Protein AF-F0GHE3-F1 (afdb_monomer_lite)

Radius of gyration: 13.13 Å; chains: 1; bounding box: 29×31×30 Å

pLDDT: mean 91.23, std 11.39, range [37.66, 98.56]

Structure (mmCIF, N/CA/C/O backbone):
data_AF-F0GHE3-F1
#
_entry.id   AF-F0GHE3-F1
#
loop_
_atom_site.group_PDB
_atom_site.id
_atom_site.type_symbol
_atom_site.label_atom_id
_atom_site.label_alt_id
_atom_site.label_comp_id
_atom_site.label_asym_id
_atom_site.label_entity_id
_atom_site.label_seq_id
_atom_site.pdbx_PDB_ins_code
_atom_site.Cartn_x
_atom_site.Cartn_y
_atom_site.Cartn_z
_atom_site.occupancy
_atom_site.B_iso_or_equiv
_atom_site.auth_seq_id
_atom_site.auth_comp_id
_atom_site.auth_asym_id
_atom_site.auth_atom_id
_atom_site.pdbx_PDB_model_num
ATOM 1 N N . SER A 1 1 ? -5.129 16.565 -12.632 1.00 39.09 1 SER A N 1
ATOM 2 C CA . SER A 1 1 ? -3.675 16.325 -12.674 1.00 39.09 1 SER A CA 1
ATOM 3 C C . SER A 1 1 ? -3.272 15.443 -11.506 1.00 39.09 1 SER A C 1
ATOM 5 O O . SER A 1 1 ? -2.832 15.938 -10.478 1.00 39.09 1 SER A O 1
ATOM 7 N N . THR A 1 2 ? -3.523 14.140 -11.602 1.00 37.66 2 THR A N 1
ATOM 8 C CA . THR A 1 2 ? -2.990 13.158 -10.649 1.00 37.66 2 THR A CA 1
ATOM 9 C C . THR A 1 2 ? -1.481 13.058 -10.867 1.00 37.66 2 THR A C 1
ATOM 11 O O . THR A 1 2 ? -1.023 13.114 -12.007 1.00 37.66 2 THR A O 1
ATOM 14 N N . ALA A 1 3 ? -0.704 13.004 -9.783 1.00 46.38 3 ALA A N 1
ATOM 15 C CA . ALA A 1 3 ? 0.752 12.897 -9.835 1.00 46.38 3 ALA A CA 1
ATOM 16 C C . ALA A 1 3 ? 1.167 11.816 -10.849 1.00 46.38 3 ALA A C 1
ATOM 18 O O . ALA A 1 3 ? 0.662 10.699 -10.815 1.00 46.38 3 ALA A O 1
ATOM 19 N N . SER A 1 4 ? 2.041 12.188 -11.776 1.00 54.66 4 SER A N 1
ATOM 20 C CA . SER A 1 4 ? 2.330 11.580 -13.081 1.00 54.66 4 SER A CA 1
ATOM 21 C C . SER A 1 4 ? 2.978 10.177 -13.054 1.00 54.66 4 SER A C 1
ATOM 23 O O . SER A 1 4 ? 4.010 9.952 -13.675 1.00 54.66 4 SER A O 1
ATOM 25 N N . GLY A 1 5 ? 2.395 9.215 -12.332 1.00 61.84 5 GLY A N 1
ATOM 26 C CA . GLY A 1 5 ? 2.939 7.858 -12.141 1.00 61.84 5 GLY A CA 1
ATOM 27 C C . GLY A 1 5 ? 3.964 7.750 -11.005 1.00 61.84 5 GLY A C 1
ATOM 28 O O . GLY A 1 5 ? 4.296 6.653 -10.567 1.00 61.84 5 GLY A O 1
ATOM 29 N N . ASN A 1 6 ? 4.388 8.892 -10.454 1.00 84.81 6 ASN A N 1
ATOM 30 C CA . ASN A 1 6 ? 5.393 8.979 -9.392 1.00 84.81 6 ASN A CA 1
ATOM 31 C C . ASN A 1 6 ? 4.898 8.528 -8.011 1.00 84.81 6 ASN A C 1
ATOM 33 O O . ASN A 1 6 ? 5.677 8.555 -7.063 1.00 84.81 6 ASN A O 1
ATOM 37 N N . LEU A 1 7 ? 3.622 8.174 -7.860 1.00 91.56 7 LEU A N 1
ATOM 38 C CA . LEU A 1 7 ? 3.034 7.740 -6.598 1.00 91.56 7 LEU A CA 1
ATOM 39 C C . LEU A 1 7 ? 2.166 6.507 -6.843 1.00 91.56 7 LEU A C 1
ATOM 41 O O . LEU A 1 7 ? 1.369 6.497 -7.777 1.00 91.56 7 LEU A O 1
ATOM 45 N N . ILE A 1 8 ? 2.285 5.509 -5.973 1.00 95.12 8 ILE A N 1
ATOM 46 C CA . ILE A 1 8 ? 1.409 4.334 -5.940 1.00 95.12 8 ILE A CA 1
ATOM 47 C C . ILE A 1 8 ? 0.629 4.379 -4.632 1.00 95.12 8 ILE A C 1
ATOM 49 O O . ILE A 1 8 ? 1.220 4.454 -3.555 1.00 95.12 8 ILE A O 1
ATOM 53 N N . ARG A 1 9 ? -0.702 4.358 -4.714 1.00 95.56 9 ARG A N 1
ATOM 54 C CA . ARG A 1 9 ? -1.575 4.312 -3.537 1.00 95.56 9 ARG 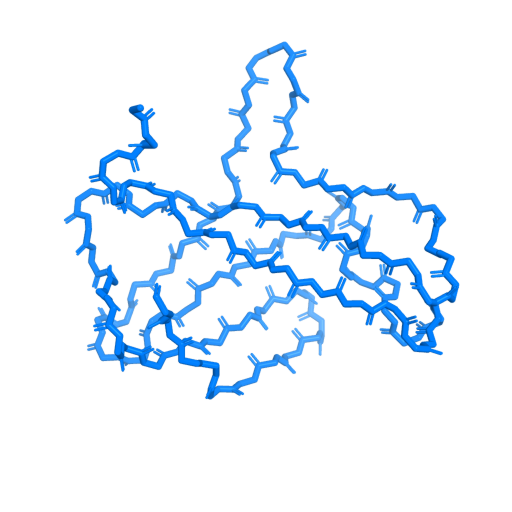A CA 1
ATOM 55 C C . ARG A 1 9 ? -1.902 2.861 -3.202 1.00 95.56 9 ARG A C 1
ATOM 57 O O . ARG A 1 9 ? -2.401 2.135 -4.052 1.00 95.56 9 ARG A O 1
ATOM 64 N N . PHE A 1 10 ? -1.696 2.486 -1.946 1.00 96.56 10 PHE A N 1
ATOM 65 C CA . PHE A 1 10 ? -2.240 1.268 -1.361 1.00 96.56 10 PHE A CA 1
ATOM 66 C C . PHE A 1 10 ? -3.459 1.638 -0.513 1.00 96.56 10 PHE A C 1
ATOM 68 O O . PHE A 1 10 ? -3.324 2.328 0.501 1.00 96.56 10 PHE A O 1
ATOM 75 N N . SER A 1 11 ? -4.640 1.211 -0.954 1.00 95.81 11 SER A N 1
ATOM 76 C CA . SER A 1 11 ? -5.915 1.416 -0.263 1.00 95.81 11 SER A CA 1
ATOM 77 C C . SER A 1 11 ? -6.413 0.097 0.312 1.00 95.81 11 SER A C 1
ATOM 79 O O . SER A 1 11 ? -6.307 -0.943 -0.333 1.00 95.81 11 SER A O 1
ATOM 81 N N . TYR A 1 12 ? -6.961 0.136 1.522 1.00 95.75 12 TYR A N 1
ATOM 82 C CA . TYR A 1 12 ? -7.476 -1.050 2.196 1.00 95.75 12 TYR A CA 1
ATOM 83 C C . TYR A 1 12 ? -8.697 -0.713 3.044 1.00 95.75 12 TYR A C 1
ATOM 85 O O . TYR A 1 12 ? -8.803 0.374 3.608 1.00 95.75 12 TYR A O 1
ATOM 93 N N . ARG A 1 13 ? -9.609 -1.679 3.168 1.00 96.75 13 ARG A N 1
ATOM 94 C CA . ARG A 1 13 ? -10.758 -1.609 4.071 1.00 96.75 13 ARG A CA 1
ATOM 95 C C . ARG A 1 13 ? -10.529 -2.526 5.261 1.00 96.75 13 ARG A C 1
ATOM 97 O O . ARG A 1 13 ? -10.159 -3.688 5.095 1.00 96.75 13 ARG A O 1
ATOM 104 N N . VAL A 1 14 ? -10.747 -2.019 6.466 1.00 97.06 14 VAL A N 1
ATOM 105 C CA . VAL A 1 14 ? -10.459 -2.773 7.690 1.00 97.06 14 VAL A CA 1
ATOM 106 C C . VAL A 1 14 ? -11.601 -3.737 7.997 1.00 97.06 14 VAL A C 1
ATOM 108 O O . VAL A 1 14 ? -12.719 -3.320 8.276 1.00 97.06 14 VAL A O 1
ATOM 111 N N . ALA A 1 15 ? -11.314 -5.038 7.981 1.00 96.62 15 ALA A N 1
ATOM 112 C CA . ALA A 1 15 ? -12.244 -6.074 8.446 1.00 96.62 15 ALA A CA 1
ATOM 113 C C . ALA A 1 15 ? -11.987 -6.481 9.911 1.00 96.62 15 ALA A C 1
ATOM 115 O O . ALA A 1 15 ? -12.919 -6.807 10.638 1.00 96.62 15 ALA A O 1
ATOM 116 N N . ASP A 1 16 ? -10.725 -6.441 10.350 1.00 95.75 16 ASP A N 1
ATOM 117 C CA . ASP A 1 16 ? -10.301 -6.717 11.727 1.00 95.75 16 ASP A CA 1
ATOM 118 C C . ASP A 1 16 ? -9.182 -5.730 12.125 1.00 95.75 16 ASP A C 1
ATOM 120 O O . ASP A 1 16 ? -8.049 -5.862 11.645 1.00 95.75 16 ASP A O 1
ATOM 124 N N . PRO A 1 17 ? -9.463 -4.747 13.002 1.00 94.31 17 PRO A N 1
ATOM 125 C CA . PRO A 1 17 ? -8.488 -3.748 13.432 1.00 94.31 17 PRO A CA 1
ATOM 126 C C . PRO A 1 17 ? -7.248 -4.342 14.103 1.00 94.31 17 PRO A C 1
ATOM 128 O O . PRO A 1 17 ? -6.156 -3.788 13.982 1.00 94.31 17 PRO A O 1
ATOM 131 N N . ARG A 1 18 ? -7.377 -5.489 14.787 1.00 93.19 18 ARG A N 1
ATOM 132 C CA . ARG A 1 18 ? -6.241 -6.123 15.473 1.00 93.19 18 ARG A CA 1
ATOM 133 C C . ARG A 1 18 ? -5.245 -6.685 14.469 1.00 93.19 18 ARG A C 1
ATOM 135 O O . ARG A 1 18 ? -4.043 -6.502 14.644 1.00 93.19 18 ARG A O 1
ATOM 142 N N . LYS A 1 19 ? -5.740 -7.315 13.399 1.00 92.31 19 LYS A N 1
ATOM 143 C CA . LYS A 1 19 ? -4.901 -7.821 12.299 1.00 92.31 19 LYS A CA 1
ATOM 144 C C . LYS A 1 19 ? -4.305 -6.684 11.471 1.00 92.31 19 LYS A C 1
ATOM 146 O O . LYS A 1 19 ? -3.156 -6.770 11.054 1.00 92.31 19 LYS A O 1
ATOM 151 N N . ALA A 1 20 ? -5.060 -5.604 11.278 1.00 93.44 20 ALA A N 1
ATOM 152 C CA . ALA A 1 20 ? -4.634 -4.456 10.483 1.00 93.44 20 ALA A CA 1
ATOM 153 C C . ALA A 1 20 ? -3.686 -3.494 11.224 1.00 93.44 20 ALA A C 1
ATOM 155 O O . ALA A 1 20 ? -3.160 -2.574 10.605 1.00 93.44 20 ALA A O 1
ATOM 156 N N . ARG A 1 21 ? -3.428 -3.695 12.525 1.00 92.88 21 ARG A N 1
ATOM 157 C CA . ARG A 1 21 ? -2.681 -2.751 13.377 1.00 92.88 21 ARG A CA 1
ATOM 158 C C . ARG A 1 21 ? -1.351 -2.278 12.777 1.00 92.88 21 ARG A C 1
ATOM 160 O O . ARG A 1 21 ? -1.035 -1.098 12.876 1.00 92.88 21 ARG A O 1
ATOM 167 N N . LEU A 1 22 ? -0.587 -3.168 12.140 1.00 93.00 22 LEU A N 1
ATOM 168 C CA . LEU A 1 22 ? 0.708 -2.816 11.537 1.00 93.00 22 LEU A CA 1
ATOM 169 C C . LEU A 1 22 ? 0.574 -1.836 10.354 1.00 93.00 22 LEU A C 1
ATOM 171 O O . LEU A 1 22 ? 1.463 -1.016 10.141 1.00 93.00 22 LEU A O 1
ATOM 175 N N . LEU A 1 23 ? -0.559 -1.830 9.643 1.00 93.56 23 LEU A N 1
ATOM 176 C CA . LEU A 1 23 ? -0.836 -0.871 8.564 1.00 93.56 23 LEU A CA 1
ATOM 177 C C . LEU A 1 23 ? -0.989 0.570 9.074 1.00 93.56 23 LEU A C 1
ATOM 179 O O . LEU A 1 23 ? -0.734 1.511 8.321 1.00 93.56 23 LEU A O 1
ATOM 183 N N . ALA A 1 24 ? -1.344 0.753 10.348 1.00 90.38 24 ALA A N 1
ATOM 184 C CA . ALA A 1 24 ? -1.503 2.059 10.988 1.00 90.38 24 ALA A CA 1
ATOM 185 C C . ALA A 1 24 ? -0.315 2.464 11.881 1.00 90.38 24 ALA A C 1
ATOM 187 O O . ALA A 1 24 ? -0.287 3.590 12.383 1.00 90.38 24 ALA A O 1
ATOM 188 N N . ASP A 1 25 ? 0.666 1.576 12.082 1.00 88.31 25 ASP A N 1
ATOM 189 C CA . ASP A 1 25 ? 1.837 1.841 12.920 1.00 88.31 25 ASP A CA 1
ATOM 190 C C . ASP A 1 25 ? 2.874 2.685 12.165 1.00 88.31 25 ASP A C 1
ATOM 192 O O . ASP A 1 25 ? 3.485 2.228 11.196 1.00 88.31 25 ASP A O 1
ATOM 196 N N . ASN A 1 26 ? 3.083 3.924 12.616 1.00 83.44 26 ASN A N 1
ATOM 197 C CA . ASN A 1 26 ? 4.040 4.855 12.018 1.0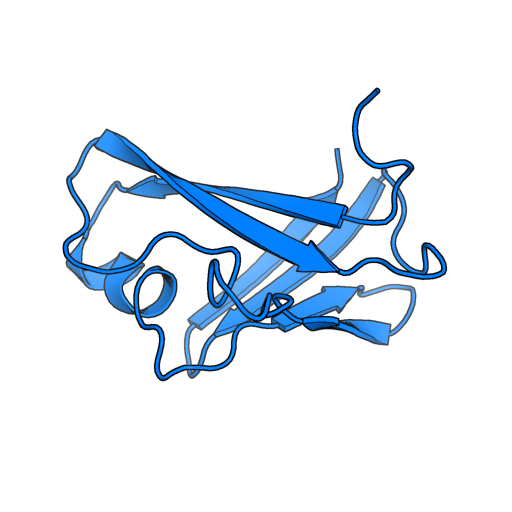0 83.44 26 ASN A CA 1
ATOM 198 C C . ASN A 1 26 ? 5.496 4.619 12.441 1.00 83.44 26 ASN A C 1
ATOM 200 O O . ASN A 1 26 ? 6.390 5.248 11.878 1.00 83.44 26 ASN A O 1
ATOM 204 N N . ARG A 1 27 ? 5.739 3.730 13.410 1.00 86.25 27 ARG A N 1
ATOM 205 C CA . ARG A 1 27 ? 7.086 3.336 13.842 1.00 86.25 27 ARG A CA 1
ATOM 206 C C . ARG A 1 27 ? 7.662 2.244 12.951 1.00 86.25 27 ARG A C 1
ATOM 208 O O . ARG A 1 27 ? 8.877 2.135 12.830 1.00 86.25 27 ARG A O 1
ATOM 215 N N . ALA A 1 28 ? 6.797 1.449 12.324 1.00 87.06 28 ALA A N 1
ATOM 216 C CA . ALA A 1 28 ? 7.195 0.443 11.356 1.00 87.06 28 ALA A CA 1
ATOM 217 C C . ALA A 1 28 ? 7.344 1.072 9.965 1.00 87.06 28 ALA A C 1
ATOM 219 O O . ALA A 1 28 ? 6.401 1.663 9.423 1.00 87.06 28 ALA A O 1
ATOM 220 N N . THR A 1 29 ? 8.527 0.918 9.369 1.00 91.56 29 THR A N 1
ATOM 221 C CA . THR A 1 29 ? 8.752 1.300 7.975 1.00 91.56 29 THR A CA 1
ATOM 222 C C . THR A 1 29 ? 7.904 0.420 7.066 1.00 91.56 29 THR A C 1
ATOM 224 O O . THR A 1 29 ? 7.912 -0.804 7.193 1.00 91.56 29 THR A O 1
ATOM 227 N N . ALA A 1 30 ? 7.172 1.061 6.159 1.00 95.88 30 ALA A N 1
ATOM 228 C CA . ALA A 1 30 ? 6.391 0.387 5.140 1.00 95.88 30 ALA A CA 1
ATOM 229 C C . ALA A 1 30 ? 7.144 0.414 3.814 1.00 95.88 30 ALA A C 1
ATOM 231 O O . ALA A 1 30 ? 7.599 1.478 3.378 1.00 95.88 30 ALA A O 1
ATOM 232 N N . TYR A 1 31 ? 7.206 -0.743 3.168 1.00 97.88 31 TYR A N 1
ATOM 233 C CA . TYR A 1 31 ? 7.778 -0.904 1.845 1.00 97.88 31 TYR A CA 1
ATOM 234 C C . TYR A 1 31 ? 6.757 -1.473 0.869 1.00 97.88 31 TYR A C 1
ATOM 236 O O . TYR A 1 31 ? 5.901 -2.274 1.245 1.00 97.88 31 TYR A O 1
ATOM 244 N N . LEU A 1 32 ? 6.893 -1.078 -0.393 1.00 98.25 32 LEU A N 1
ATOM 245 C CA . LEU A 1 32 ? 6.243 -1.735 -1.515 1.00 98.25 32 LEU A CA 1
ATOM 246 C C . LEU A 1 32 ? 7.332 -2.288 -2.432 1.00 98.25 32 LEU A C 1
ATOM 248 O O . LEU A 1 32 ? 8.127 -1.532 -2.990 1.00 98.25 32 LEU A O 1
ATOM 252 N N . TYR A 1 33 ? 7.388 -3.609 -2.527 1.00 98.56 33 TYR A N 1
ATOM 253 C CA . TYR A 1 33 ? 8.373 -4.347 -3.301 1.00 98.56 33 TYR A CA 1
ATOM 254 C C . TYR A 1 33 ? 7.791 -4.710 -4.666 1.00 98.56 33 TYR A C 1
ATOM 256 O O . TYR A 1 33 ? 6.743 -5.346 -4.726 1.00 98.56 33 TYR A O 1
ATOM 264 N N . GLY A 1 34 ? 8.449 -4.307 -5.752 1.00 98.19 34 GLY A N 1
ATOM 265 C CA . GLY A 1 34 ? 8.081 -4.719 -7.107 1.00 98.19 34 GLY A CA 1
ATOM 266 C C . GLY A 1 34 ? 8.745 -6.039 -7.478 1.00 98.19 34 GLY A C 1
ATOM 267 O O . GLY A 1 34 ? 9.969 -6.099 -7.537 1.00 98.19 34 GLY A O 1
ATOM 268 N N . GLU A 1 35 ? 7.961 -7.075 -7.779 1.00 97.44 35 GLU A N 1
ATOM 269 C CA . GLU A 1 35 ? 8.497 -8.417 -8.055 1.00 97.44 35 GLU A CA 1
ATOM 270 C C . GLU A 1 35 ? 9.393 -8.443 -9.303 1.00 97.44 35 GLU A C 1
ATOM 272 O O . GLU A 1 35 ? 10.468 -9.034 -9.284 1.00 97.44 35 GLU A O 1
ATOM 277 N N . ALA A 1 36 ? 8.978 -7.771 -10.382 1.00 96.88 36 ALA A N 1
ATOM 278 C CA . ALA A 1 36 ? 9.721 -7.765 -11.643 1.00 96.88 36 ALA A CA 1
ATOM 279 C C . ALA A 1 36 ? 10.943 -6.831 -11.609 1.00 96.88 36 ALA A C 1
ATOM 281 O O . ALA A 1 36 ? 12.022 -7.177 -12.091 1.00 96.88 36 ALA A O 1
ATOM 282 N N . SER A 1 37 ? 10.781 -5.633 -11.042 1.00 97.25 37 SER A N 1
ATOM 283 C CA . SER A 1 37 ? 11.831 -4.610 -11.015 1.00 97.25 37 SER A CA 1
ATOM 284 C C . SER A 1 37 ? 12.790 -4.746 -9.835 1.00 97.25 37 SER A C 1
ATOM 286 O O . SER A 1 37 ? 13.822 -4.078 -9.823 1.00 97.25 37 SER A O 1
ATOM 288 N N . HIS A 1 38 ? 12.455 -5.578 -8.842 1.00 97.88 38 HIS A N 1
ATOM 289 C CA . HIS A 1 38 ? 13.121 -5.660 -7.538 1.00 97.88 38 HIS A CA 1
ATOM 290 C C . HIS A 1 38 ? 13.200 -4.305 -6.808 1.00 97.88 38 HIS A C 1
ATOM 292 O O . HIS A 1 38 ? 13.995 -4.123 -5.883 1.00 97.88 38 HIS A O 1
ATOM 298 N N . ALA A 1 39 ? 12.392 -3.325 -7.227 1.00 97.69 39 ALA A N 1
ATOM 299 C CA . ALA A 1 39 ? 12.393 -1.995 -6.647 1.00 97.69 39 ALA A CA 1
ATOM 300 C C . ALA A 1 39 ? 11.759 -2.027 -5.257 1.00 97.69 39 ALA A C 1
ATOM 302 O O . ALA A 1 39 ? 10.719 -2.652 -5.054 1.00 97.69 39 ALA A O 1
ATOM 303 N N . MET A 1 40 ? 12.361 -1.298 -4.320 1.00 97.75 40 MET A N 1
ATOM 304 C CA . MET A 1 40 ? 11.822 -1.106 -2.980 1.00 97.75 40 MET A CA 1
ATOM 305 C C . MET A 1 40 ? 11.355 0.340 -2.832 1.00 97.75 40 MET A C 1
ATOM 307 O O . MET A 1 40 ? 12.170 1.258 -2.720 1.00 97.75 40 MET A O 1
ATOM 311 N N . LEU A 1 41 ? 10.043 0.554 -2.870 1.00 97.38 41 LEU A N 1
ATOM 312 C CA . LEU A 1 41 ? 9.450 1.876 -2.706 1.00 97.38 41 LEU A CA 1
ATOM 313 C C . LEU A 1 41 ? 9.133 2.137 -1.236 1.00 97.38 41 LEU A C 1
ATOM 315 O O . LEU A 1 41 ? 8.772 1.228 -0.492 1.00 97.38 41 LEU A O 1
ATOM 319 N N . VAL A 1 42 ? 9.221 3.402 -0.832 1.00 95.88 42 VAL A N 1
ATOM 320 C CA . VAL A 1 42 ? 8.951 3.853 0.540 1.00 95.88 42 VAL A CA 1
ATOM 321 C C . VAL A 1 42 ? 7.833 4.882 0.566 1.00 95.88 42 VAL A C 1
ATOM 323 O O . VAL A 1 42 ? 7.579 5.578 -0.424 1.00 95.88 42 VAL A O 1
ATOM 326 N N . VAL A 1 43 ? 7.186 5.008 1.722 1.00 94.69 43 VAL A N 1
ATOM 327 C CA . VAL A 1 43 ? 6.267 6.116 1.991 1.00 94.69 43 VAL A CA 1
ATOM 328 C C . VAL A 1 43 ? 7.083 7.408 2.114 1.00 94.69 43 VAL A C 1
ATOM 330 O O . VAL A 1 43 ? 7.958 7.479 2.978 1.00 94.69 43 VAL A O 1
ATOM 333 N N . PRO A 1 44 ? 6.850 8.431 1.271 1.00 91.94 44 PRO A N 1
ATOM 334 C CA . PRO A 1 44 ? 7.575 9.688 1.376 1.00 91.94 44 PRO A CA 1
ATOM 335 C C . PRO A 1 44 ? 7.111 10.476 2.607 1.00 91.94 44 PRO A C 1
ATOM 337 O O . PRO A 1 44 ? 5.927 10.470 2.957 1.00 91.94 44 PRO A O 1
ATOM 340 N N . THR A 1 45 ? 8.048 11.200 3.215 1.00 87.44 45 THR A N 1
ATOM 341 C CA . THR A 1 45 ? 7.793 12.169 4.287 1.00 87.44 45 THR A CA 1
ATOM 342 C C . THR A 1 45 ? 7.902 13.578 3.717 1.00 87.44 45 THR A C 1
ATOM 344 O O . THR A 1 45 ? 8.845 13.869 2.984 1.00 87.44 45 THR A O 1
ATOM 347 N N . MET A 1 46 ? 6.945 14.447 4.040 1.00 84.06 46 MET A N 1
ATOM 348 C CA . MET A 1 46 ? 6.963 15.863 3.663 1.00 84.06 46 MET A CA 1
ATOM 349 C C . MET A 1 46 ? 7.122 16.741 4.906 1.00 84.06 46 MET A C 1
ATOM 351 O O . MET A 1 46 ? 6.467 16.481 5.914 1.00 84.06 46 MET A O 1
ATOM 355 N N . ASP A 1 47 ? 7.926 17.803 4.811 1.00 75.38 47 ASP A N 1
ATOM 356 C CA . ASP A 1 47 ? 8.375 18.635 5.944 1.00 75.38 47 ASP A CA 1
ATOM 357 C C . ASP A 1 47 ? 7.250 19.215 6.827 1.00 75.38 47 ASP A C 1
ATOM 359 O O . ASP A 1 47 ? 7.483 19.511 7.994 1.00 75.38 47 ASP A O 1
ATOM 363 N N . GLN A 1 48 ? 6.020 19.343 6.312 1.00 76.94 48 GLN A N 1
ATOM 364 C CA . GLN A 1 48 ? 4.858 19.851 7.066 1.00 76.94 48 GLN A CA 1
ATOM 365 C C . GLN A 1 48 ? 3.692 18.862 7.211 1.00 76.94 48 GLN A C 1
ATOM 367 O O . GLN A 1 48 ? 2.784 19.102 8.001 1.00 76.94 48 GLN A O 1
ATOM 372 N N . VAL A 1 49 ? 3.692 17.763 6.453 1.00 79.19 49 VAL A N 1
ATOM 373 C CA . VAL A 1 49 ? 2.587 16.782 6.433 1.00 79.19 49 VAL A CA 1
ATOM 374 C C . VAL A 1 49 ? 2.988 15.484 7.141 1.00 79.19 49 VAL A C 1
ATOM 376 O O . VAL A 1 49 ? 2.135 14.743 7.620 1.00 79.19 49 VAL A O 1
ATOM 379 N N . GLY A 1 50 ? 4.290 15.211 7.251 1.00 83.56 50 GLY A N 1
ATOM 380 C CA . GLY A 1 50 ? 4.802 13.929 7.710 1.00 83.56 50 GLY A CA 1
ATOM 381 C C . GLY A 1 50 ? 4.702 12.856 6.624 1.00 83.56 50 GLY A C 1
ATOM 382 O O . GLY A 1 50 ? 4.680 13.154 5.428 1.00 83.56 50 GLY A O 1
ATOM 383 N N . ALA A 1 51 ? 4.702 11.590 7.041 1.00 85.88 51 ALA A N 1
ATOM 384 C CA . ALA A 1 51 ? 4.584 10.457 6.130 1.00 85.88 51 ALA A CA 1
ATOM 385 C C . ALA A 1 51 ? 3.190 10.414 5.486 1.00 85.88 51 ALA A C 1
ATOM 387 O O . ALA A 1 51 ? 2.183 10.534 6.183 1.00 85.88 51 ALA A O 1
ATOM 388 N N . LEU A 1 52 ? 3.118 10.182 4.172 1.00 89.38 52 LEU A N 1
ATOM 389 C CA . LEU A 1 52 ? 1.848 10.081 3.438 1.00 89.38 52 LEU A CA 1
ATOM 390 C C . LEU A 1 52 ? 1.126 8.745 3.686 1.00 89.38 52 LEU A C 1
ATOM 392 O O . LEU A 1 52 ? 0.993 7.901 2.795 1.00 89.38 52 LEU A O 1
ATOM 396 N N . ARG A 1 53 ? 0.655 8.553 4.917 1.00 92.06 53 ARG A N 1
ATOM 397 C CA . ARG A 1 53 ? -0.125 7.394 5.357 1.00 92.06 53 ARG A CA 1
ATOM 398 C C . ARG A 1 53 ? -1.068 7.770 6.490 1.00 92.06 53 ARG A C 1
ATOM 400 O O . ARG A 1 53 ? -0.739 8.617 7.316 1.00 92.06 53 ARG A O 1
ATOM 407 N N . GLN A 1 54 ? -2.207 7.094 6.561 1.00 91.44 54 GLN A N 1
ATOM 408 C CA . GLN A 1 54 ? -3.096 7.193 7.715 1.00 91.44 54 GLN A CA 1
ATOM 409 C C . GLN A 1 54 ? -2.613 6.278 8.846 1.00 91.44 54 GLN A C 1
ATOM 411 O O . GLN A 1 54 ? -2.121 5.173 8.609 1.00 91.44 54 GLN A O 1
ATOM 416 N N . THR A 1 55 ? -2.717 6.769 10.078 1.00 88.19 55 THR A N 1
ATOM 417 C CA . THR A 1 55 ? -2.201 6.130 11.295 1.00 88.19 55 THR A CA 1
ATOM 418 C C . THR A 1 55 ? -3.236 6.230 12.416 1.00 88.19 55 THR A C 1
ATOM 420 O O . THR A 1 55 ? -4.221 6.958 12.297 1.00 88.19 55 THR A O 1
ATOM 423 N N . GLY A 1 56 ? -3.012 5.506 13.516 1.00 86.75 56 GLY A N 1
ATOM 424 C CA . GLY A 1 56 ? -3.873 5.553 14.701 1.00 86.75 56 GLY A CA 1
ATOM 425 C C . GLY A 1 56 ? -4.872 4.399 14.790 1.00 86.75 56 GLY A C 1
ATOM 426 O O . GLY A 1 56 ? -4.584 3.280 14.364 1.00 86.75 56 GLY A O 1
ATOM 427 N N . ASN A 1 57 ? -6.025 4.659 15.412 1.00 91.88 57 ASN A N 1
ATOM 428 C CA . ASN A 1 57 ? -7.045 3.641 15.657 1.00 91.88 57 ASN A CA 1
ATOM 429 C C . ASN A 1 57 ? -7.829 3.347 14.376 1.00 91.88 57 ASN A C 1
ATOM 431 O O . ASN A 1 57 ? -8.427 4.240 13.783 1.00 91.88 57 ASN A O 1
ATOM 435 N N . LEU A 1 58 ? -7.818 2.079 13.973 1.00 94.88 58 LEU A N 1
ATOM 436 C CA . LEU A 1 58 ? -8.534 1.597 12.801 1.00 94.88 58 LEU A CA 1
ATOM 437 C C . LEU A 1 58 ? -9.959 1.169 13.166 1.00 94.88 58 LEU A C 1
ATOM 439 O O . LEU A 1 58 ? -10.159 0.432 14.133 1.00 94.88 58 LEU A O 1
ATOM 443 N N . GLU A 1 59 ? -10.929 1.569 12.351 1.00 96.44 59 GLU A N 1
ATOM 444 C CA . GLU A 1 59 ? -12.347 1.253 12.517 1.00 96.44 59 GLU A CA 1
ATOM 445 C C . GLU A 1 59 ? -12.805 0.198 11.506 1.00 96.44 59 GLU A C 1
ATOM 447 O O . GLU A 1 59 ? -12.450 0.232 10.326 1.00 96.44 59 GLU A O 1
ATOM 452 N N . VAL A 1 60 ? -13.614 -0.761 11.968 1.00 97.69 60 VAL A N 1
ATOM 453 C CA . VAL A 1 60 ? -14.179 -1.807 11.105 1.00 97.69 60 VAL A CA 1
ATOM 454 C C . VAL A 1 60 ? -15.045 -1.171 10.022 1.00 97.69 60 VAL A C 1
ATOM 456 O O . VAL A 1 60 ? -15.912 -0.347 10.293 1.00 97.69 60 VAL A O 1
ATOM 459 N N . GLY A 1 61 ? -14.846 -1.608 8.785 1.00 96.25 61 GLY A N 1
ATOM 460 C CA . GLY A 1 61 ? -15.623 -1.173 7.637 1.00 96.25 61 GLY A CA 1
ATOM 461 C C . GLY A 1 61 ? -15.169 0.155 7.038 1.00 96.25 61 GLY A C 1
ATOM 462 O O . GLY A 1 61 ? -15.691 0.496 5.976 1.00 96.25 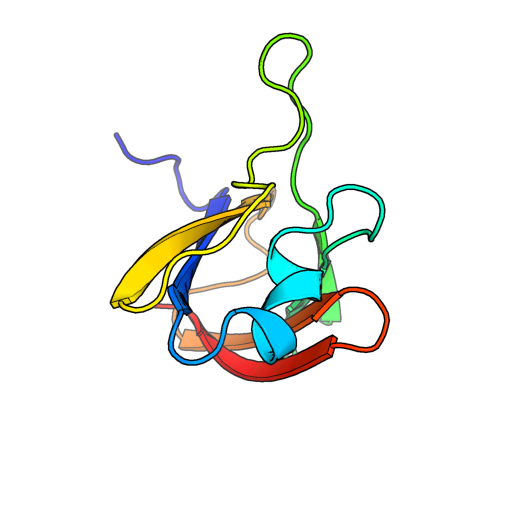61 GLY A O 1
ATOM 463 N N . GLN A 1 62 ? -14.199 0.852 7.635 1.00 97.19 62 GLN A N 1
ATOM 464 C CA . GLN A 1 62 ? -13.647 2.087 7.086 1.00 97.19 62 GLN A CA 1
ATOM 465 C C . GLN A 1 62 ? -12.464 1.817 6.146 1.00 97.19 62 GLN A C 1
ATOM 467 O O . GLN A 1 62 ? -11.723 0.838 6.293 1.00 97.19 62 GLN A O 1
ATOM 472 N N . GLU A 1 63 ? -12.327 2.683 5.142 1.00 96.25 63 GLU A N 1
ATOM 473 C CA . GLU A 1 63 ? -11.215 2.682 4.200 1.00 96.25 63 GLU A CA 1
ATOM 474 C C . GLU A 1 63 ? -10.078 3.572 4.687 1.00 96.25 63 GLU A C 1
ATOM 476 O O . GLU A 1 63 ? -10.288 4.691 5.159 1.00 96.25 63 GLU A O 1
ATOM 481 N N . TYR A 1 64 ? -8.867 3.066 4.504 1.00 96.19 64 TYR A N 1
ATOM 482 C CA . TYR A 1 64 ? -7.630 3.750 4.816 1.00 96.19 64 TYR A CA 1
ATOM 483 C C . TYR A 1 64 ? -6.646 3.623 3.655 1.00 96.19 64 TYR A C 1
ATOM 485 O O . TYR A 1 64 ? -6.825 2.813 2.739 1.00 96.19 64 TYR A O 1
ATOM 493 N N . TRP A 1 65 ? -5.587 4.429 3.682 1.00 95.56 65 TRP A N 1
ATOM 494 C CA . TRP A 1 65 ? -4.578 4.429 2.633 1.00 95.56 65 TRP A CA 1
ATOM 495 C C . TRP A 1 65 ? -3.173 4.798 3.117 1.00 95.56 65 TRP A C 1
ATOM 497 O O . TRP A 1 65 ? -2.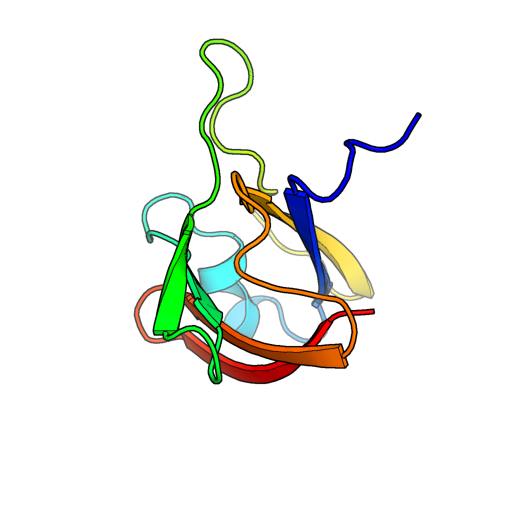965 5.455 4.143 1.00 95.56 65 TRP A O 1
ATOM 507 N N . MET A 1 66 ? -2.194 4.401 2.308 1.00 95.31 66 MET A N 1
ATOM 508 C CA . MET A 1 66 ? -0.834 4.938 2.297 1.00 95.31 66 MET A CA 1
ATOM 509 C C . MET A 1 66 ? -0.337 5.089 0.861 1.00 95.31 66 MET A C 1
ATOM 511 O O . MET A 1 66 ? -0.870 4.469 -0.061 1.00 95.31 66 MET A O 1
ATOM 515 N N . VAL A 1 67 ? 0.665 5.937 0.660 1.00 95.00 67 VAL A N 1
ATOM 516 C CA . VAL A 1 67 ? 1.234 6.211 -0.661 1.00 95.00 67 VAL A CA 1
ATOM 517 C C . VAL A 1 67 ? 2.723 5.902 -0.665 1.00 95.00 67 VAL A C 1
ATOM 519 O O . VAL A 1 67 ? 3.441 6.325 0.232 1.00 95.00 67 VAL A O 1
ATOM 522 N N . PHE A 1 68 ? 3.188 5.225 -1.709 1.00 96.25 68 PHE A N 1
ATOM 523 C CA . PHE A 1 68 ? 4.592 4.938 -1.974 1.00 96.25 68 PHE A CA 1
ATOM 524 C C . PHE A 1 68 ? 5.114 5.820 -3.106 1.00 96.25 68 PHE A C 1
ATOM 526 O O . PHE A 1 68 ? 4.427 6.028 -4.108 1.00 96.25 68 PHE A O 1
ATOM 533 N N . SER A 1 69 ? 6.336 6.333 -2.965 1.00 94.75 69 SER A N 1
ATOM 534 C CA . SER A 1 69 ? 6.999 7.103 -4.019 1.00 94.75 69 SER A CA 1
ATOM 535 C C . SER A 1 69 ? 7.551 6.171 -5.095 1.00 94.75 69 SER A C 1
ATOM 537 O O . SER A 1 69 ? 8.471 5.404 -4.839 1.00 94.75 69 SER A O 1
ATOM 539 N N . ASN A 1 70 ? 7.014 6.273 -6.307 1.00 95.44 70 ASN A N 1
ATOM 540 C CA . ASN A 1 70 ? 7.419 5.543 -7.509 1.00 95.44 70 ASN A CA 1
ATOM 541 C C . ASN A 1 70 ? 8.239 6.445 -8.449 1.00 95.44 70 ASN A C 1
ATOM 543 O O . ASN A 1 70 ? 8.037 6.475 -9.662 1.00 95.44 70 ASN A O 1
ATOM 547 N N . LYS A 1 71 ? 9.141 7.258 -7.887 1.00 91.38 71 LYS A N 1
ATOM 548 C CA . LYS A 1 71 ? 9.991 8.169 -8.667 1.00 91.38 71 LYS A CA 1
ATOM 549 C C . LYS A 1 71 ? 10.839 7.378 -9.671 1.00 91.38 71 LYS A C 1
ATOM 551 O O . LYS A 1 71 ? 11.491 6.408 -9.306 1.00 91.38 71 LYS A O 1
ATOM 556 N N . GLY A 1 72 ? 10.841 7.811 -10.932 1.00 91.88 72 GLY A N 1
ATOM 557 C CA . GLY A 1 72 ? 11.490 7.078 -12.030 1.00 91.88 72 GLY A CA 1
ATOM 558 C C . GLY A 1 72 ? 10.622 5.959 -12.619 1.00 91.88 72 GLY A C 1
ATOM 559 O O . GLY A 1 72 ? 11.009 5.338 -13.604 1.00 91.88 72 GLY A O 1
ATOM 560 N N . ASN A 1 73 ? 9.424 5.751 -12.067 1.00 93.50 73 ASN A N 1
ATOM 561 C CA . ASN A 1 73 ? 8.432 4.774 -12.498 1.00 93.50 73 ASN A CA 1
ATOM 562 C C . ASN A 1 73 ? 8.969 3.331 -12.652 1.00 93.50 73 ASN A C 1
ATOM 564 O O . ASN A 1 73 ? 8.689 2.724 -13.690 1.00 93.50 73 ASN A O 1
ATOM 568 N N . PRO A 1 74 ? 9.743 2.769 -11.701 1.00 95.69 74 PRO A N 1
ATOM 569 C CA . PRO A 1 74 ? 10.207 1.380 -11.783 1.00 95.69 74 PRO A CA 1
ATOM 570 C C . PRO A 1 74 ? 9.081 0.342 -11.671 1.00 95.69 74 PRO A C 1
ATOM 572 O O . PRO A 1 74 ? 9.286 -0.802 -12.062 1.00 95.69 74 PRO A O 1
ATOM 575 N N . ILE A 1 75 ? 7.917 0.724 -11.139 1.00 96.69 75 ILE A N 1
ATOM 576 C CA . ILE A 1 75 ? 6.717 -0.116 -11.079 1.00 96.69 75 ILE A CA 1
ATOM 577 C C . ILE A 1 75 ? 5.654 0.468 -12.013 1.00 96.69 75 ILE A C 1
ATOM 579 O O . ILE A 1 75 ? 5.427 1.686 -12.027 1.00 96.69 75 ILE A O 1
ATOM 583 N N . LYS A 1 76 ? 5.019 -0.393 -12.810 1.00 95.12 76 LYS A N 1
ATOM 584 C CA . LYS A 1 76 ? 4.005 -0.061 -13.817 1.00 95.12 76 LYS A CA 1
ATOM 585 C C . LYS A 1 76 ? 2.654 -0.693 -13.479 1.00 95.12 76 LYS A C 1
ATOM 587 O O . LYS A 1 76 ? 2.563 -1.635 -12.699 1.00 95.12 76 LYS A O 1
ATOM 592 N N . ARG A 1 77 ? 1.593 -0.193 -14.119 1.00 94.75 77 ARG A N 1
ATOM 593 C CA . ARG A 1 77 ? 0.280 -0.855 -14.122 1.00 94.75 77 ARG A CA 1
ATOM 594 C C . ARG A 1 77 ? 0.426 -2.283 -14.660 1.00 94.75 77 ARG A C 1
ATOM 596 O O . ARG A 1 77 ? 1.052 -2.480 -15.698 1.00 94.75 77 ARG A O 1
ATOM 603 N N . GLY A 1 78 ? -0.180 -3.243 -13.972 1.00 96.31 78 GLY A N 1
ATOM 604 C CA . GLY A 1 78 ? -0.102 -4.674 -14.259 1.00 96.31 78 GLY A CA 1
ATOM 605 C C . GLY A 1 78 ? 1.023 -5.409 -13.526 1.00 96.31 78 GLY A C 1
ATOM 606 O O . GLY A 1 78 ? 0.965 -6.635 -13.445 1.00 96.31 78 GLY A O 1
ATOM 607 N N . ASP A 1 79 ? 2.003 -4.698 -12.957 1.00 97.44 79 ASP A N 1
ATOM 608 C CA . ASP A 1 79 ? 3.071 -5.333 -12.186 1.00 97.44 79 ASP A CA 1
ATOM 609 C C . ASP A 1 79 ? 2.528 -5.928 -10.886 1.00 97.44 79 ASP A C 1
ATOM 611 O O . ASP A 1 79 ? 1.594 -5.400 -10.270 1.00 97.44 79 ASP A O 1
ATOM 615 N N . ARG A 1 80 ? 3.163 -7.021 -10.454 1.00 98.44 80 ARG A N 1
ATOM 616 C CA . ARG A 1 80 ? 2.934 -7.609 -9.137 1.00 98.44 80 ARG A CA 1
ATOM 617 C C . ARG A 1 80 ? 3.826 -6.970 -8.091 1.00 98.44 80 ARG A C 1
ATOM 619 O O . ARG A 1 80 ? 5.015 -6.731 -8.330 1.00 98.44 80 ARG A O 1
ATOM 626 N N . VAL A 1 81 ? 3.235 -6.701 -6.936 1.00 98.50 81 VAL A N 1
ATOM 627 C CA . VAL A 1 81 ? 3.901 -6.047 -5.819 1.00 98.50 81 VAL A CA 1
ATOM 628 C C . VAL A 1 81 ? 3.521 -6.695 -4.493 1.00 98.50 81 VAL A C 1
ATOM 630 O O . VAL A 1 81 ? 2.409 -7.201 -4.324 1.00 98.50 81 VAL A O 1
ATOM 633 N N . SER A 1 82 ? 4.433 -6.597 -3.531 1.00 98.56 82 SER A N 1
ATOM 634 C CA . SER A 1 82 ? 4.193 -6.958 -2.135 1.00 98.56 82 SER A CA 1
ATOM 635 C C . SER A 1 82 ? 4.255 -5.728 -1.238 1.00 98.56 82 SER A C 1
ATOM 637 O O . SER A 1 82 ? 5.118 -4.869 -1.419 1.00 98.56 82 SER A O 1
ATOM 639 N N . VAL A 1 83 ? 3.382 -5.651 -0.234 1.00 97.94 83 VAL A N 1
ATOM 640 C CA . VAL A 1 83 ? 3.472 -4.660 0.851 1.00 97.94 83 VAL A CA 1
ATOM 641 C C . VAL A 1 83 ? 4.087 -5.318 2.080 1.00 97.94 83 VAL A C 1
ATOM 643 O O . VAL A 1 83 ? 3.570 -6.318 2.578 1.00 97.94 83 VAL A O 1
ATOM 646 N N . LEU A 1 84 ? 5.176 -4.731 2.576 1.00 97.38 84 LEU A N 1
ATOM 647 C CA . LEU A 1 84 ? 5.970 -5.243 3.692 1.00 97.38 84 LEU A CA 1
ATOM 648 C C . LEU A 1 84 ? 5.991 -4.210 4.821 1.00 97.38 84 LEU A C 1
ATOM 650 O O . LEU A 1 84 ? 6.456 -3.085 4.623 1.00 97.38 84 LEU A O 1
ATOM 654 N N . ILE A 1 85 ? 5.494 -4.572 6.007 1.00 95.19 85 ILE A N 1
ATOM 655 C CA . ILE A 1 85 ? 5.496 -3.698 7.191 1.00 95.19 85 ILE A CA 1
ATOM 656 C C . ILE A 1 85 ? 5.804 -4.516 8.447 1.00 95.19 85 ILE A C 1
ATOM 658 O O . ILE A 1 85 ? 4.936 -5.198 8.993 1.00 95.19 85 ILE A O 1
ATOM 662 N N . GLY A 1 86 ? 7.038 -4.437 8.947 1.00 91.31 86 GLY A N 1
ATOM 663 C CA . GLY A 1 86 ? 7.472 -5.282 10.063 1.00 91.31 86 GLY A CA 1
ATOM 664 C C . GLY A 1 86 ? 7.326 -6.766 9.707 1.00 91.31 86 GLY A C 1
ATOM 665 O O . GLY A 1 86 ? 7.951 -7.225 8.761 1.00 91.31 86 GLY A O 1
ATOM 666 N N . SER A 1 87 ? 6.489 -7.504 10.442 1.00 91.69 87 SER A N 1
ATOM 667 C CA . SER A 1 87 ? 6.165 -8.909 10.147 1.00 91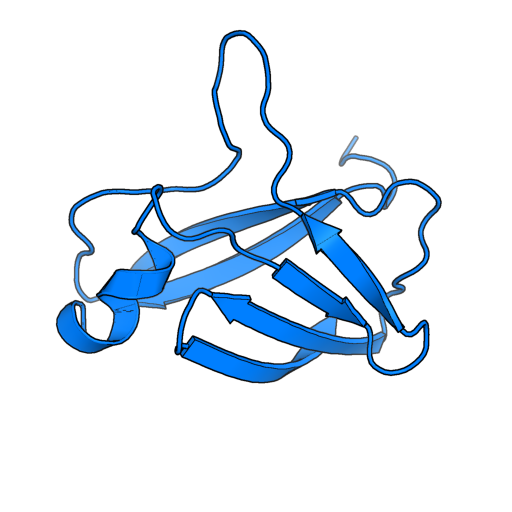.69 87 SER A CA 1
ATOM 668 C C . SER A 1 87 ? 4.948 -9.101 9.232 1.00 91.69 87 SER A C 1
ATOM 670 O O . SER A 1 87 ? 4.600 -10.238 8.917 1.00 91.69 87 SER A O 1
ATOM 672 N N . LEU A 1 88 ? 4.264 -8.023 8.830 1.00 93.56 88 LEU A N 1
ATOM 673 C CA . LEU A 1 88 ? 3.140 -8.089 7.899 1.00 93.56 88 LEU A CA 1
ATOM 674 C C . LEU A 1 88 ? 3.655 -8.146 6.463 1.00 93.56 88 LEU A C 1
ATOM 676 O O . LEU A 1 88 ? 4.371 -7.246 6.028 1.00 93.56 88 LEU A O 1
ATOM 680 N N . HIS A 1 89 ? 3.239 -9.182 5.742 1.00 96.00 89 HIS A N 1
ATOM 681 C CA . HIS A 1 89 ? 3.506 -9.376 4.324 1.00 96.00 89 HIS A CA 1
ATOM 682 C C . HIS A 1 89 ? 2.171 -9.564 3.599 1.00 96.00 89 HIS A C 1
ATOM 684 O O . HIS A 1 89 ? 1.352 -10.394 4.002 1.00 96.00 89 HIS A O 1
ATOM 690 N N . ILE A 1 90 ? 1.935 -8.759 2.567 1.00 96.88 90 ILE A N 1
ATOM 691 C CA . ILE A 1 90 ? 0.776 -8.873 1.679 1.00 96.88 90 ILE A CA 1
ATOM 692 C C . ILE A 1 90 ? 1.322 -9.003 0.265 1.00 96.88 90 ILE A C 1
ATOM 694 O O . ILE A 1 90 ? 1.781 -8.013 -0.301 1.00 96.88 90 ILE A O 1
ATOM 698 N N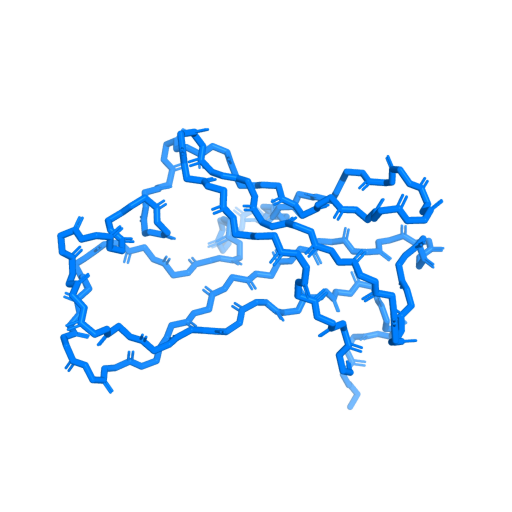 . ASP A 1 91 ? 1.289 -10.215 -0.276 1.00 97.75 91 ASP A N 1
ATOM 699 C CA . ASP A 1 91 ? 1.951 -10.555 -1.535 1.00 97.75 91 ASP A CA 1
ATOM 700 C C . ASP A 1 91 ? 0.992 -10.596 -2.730 1.00 97.75 91 ASP A C 1
ATOM 702 O O . ASP A 1 91 ? -0.217 -10.795 -2.581 1.00 97.75 91 ASP A O 1
ATOM 706 N N . GLY A 1 92 ? 1.554 -10.446 -3.933 1.00 96.00 92 GLY A N 1
ATOM 707 C CA . GLY A 1 92 ? 0.860 -10.711 -5.193 1.00 96.00 92 GLY A CA 1
ATOM 708 C C . GLY A 1 92 ? -0.220 -9.696 -5.576 1.00 96.00 92 GLY A C 1
ATOM 709 O O . GLY A 1 92 ? -1.053 -10.003 -6.437 1.00 96.00 92 GLY A O 1
ATOM 710 N N . LEU A 1 93 ? -0.213 -8.502 -4.973 1.00 97.69 93 LEU A N 1
ATOM 711 C CA . LEU A 1 93 ? -1.098 -7.402 -5.357 1.00 97.69 93 LEU A CA 1
ATOM 712 C C . LEU A 1 93 ? -0.760 -6.949 -6.779 1.00 97.69 93 LEU A C 1
ATOM 714 O O . LEU A 1 93 ? 0.409 -6.889 -7.147 1.00 97.69 93 LEU A O 1
ATOM 718 N N . VAL A 1 94 ? -1.772 -6.610 -7.574 1.00 97.62 94 VAL A N 1
ATOM 719 C CA . VAL A 1 94 ? -1.581 -6.098 -8.938 1.00 97.62 94 VAL A CA 1
ATOM 720 C C . VAL A 1 94 ? -1.796 -4.593 -8.932 1.00 97.62 94 VAL A C 1
ATOM 722 O O . VAL A 1 94 ? -2.777 -4.110 -8.370 1.00 97.62 94 VAL A O 1
ATOM 725 N N . VAL A 1 95 ? -0.884 -3.851 -9.557 1.00 96.19 95 VAL A N 1
ATOM 726 C CA . VAL A 1 95 ? -1.040 -2.403 -9.724 1.00 96.19 95 VAL A CA 1
ATOM 727 C C . VAL A 1 95 ? -2.090 -2.122 -10.797 1.00 96.19 95 VAL A C 1
ATOM 729 O O . VAL A 1 95 ? -1.928 -2.527 -11.949 1.00 96.19 95 VAL A O 1
ATOM 732 N N . GLU A 1 96 ? -3.151 -1.410 -10.426 1.00 91.38 96 GLU A N 1
ATOM 733 C CA . GLU A 1 96 ? -4.172 -0.895 -11.348 1.00 91.38 96 GLU A CA 1
ATOM 734 C C . GLU A 1 96 ? -3.820 0.487 -11.902 1.00 91.38 96 GLU A C 1
ATOM 736 O O . GLU A 1 96 ? -3.050 1.254 -11.291 1.00 91.38 96 GLU A O 1
#

Foldseek 3Di:
DPDPLQKAKDKDADQDQVVCQLQQDPVWWKWKAFPVLRDTWGFDQDPPPGGQFHHDGHDHGDMTMTMTGCVVVSDDAQTWIWMDTPPDIDGGDGGD

Sequence (96 aa):
STASGNLIRFSYRVADPRKARLLADNRATAYLYGEASHAMLVVPTMDQVGALRQTGNLEVGQEYWMVFSNKGNPIKRGDRVSVLIGSLHIDGLVVE

Secondary structure (DSSP, 8-state):
----SSEEEEEEE-S-HHHHHHHH-SSSPEEEEETTT--EEE--EETTTEESB--S---TT-EEEEEEE-TT--S-TT-EEEEEETTEEEEEEEP-